Protein AF-A0A151RAU3-F1 (afdb_monomer_lite)

Structure (mmCIF, N/CA/C/O backbone):
data_AF-A0A151RAU3-F1
#
_entry.id   AF-A0A151RAU3-F1
#
loop_
_atom_site.group_PDB
_atom_site.id
_atom_site.type_symbol
_atom_site.label_atom_id
_atom_site.label_alt_id
_atom_site.label_comp_id
_atom_site.label_asym_id
_atom_site.label_entity_id
_atom_site.label_seq_id
_atom_site.pdbx_PDB_ins_code
_atom_site.Cartn_x
_atom_site.Cartn_y
_atom_site.Cartn_z
_atom_site.occupancy
_atom_site.B_iso_or_equiv
_atom_site.auth_seq_id
_atom_site.auth_comp_id
_atom_site.auth_asym_id
_atom_site.auth_atom_id
_atom_site.pdbx_PDB_model_num
ATOM 1 N N . MET A 1 1 ? 4.163 21.011 -23.698 1.00 38.53 1 MET A N 1
ATOM 2 C CA . MET A 1 1 ? 3.247 21.048 -22.546 1.00 38.53 1 MET A CA 1
ATOM 3 C C . MET A 1 1 ? 3.020 19.602 -22.131 1.00 38.53 1 MET A C 1
ATOM 5 O O . MET A 1 1 ? 2.229 18.917 -22.757 1.00 38.53 1 MET A O 1
ATOM 9 N N . LYS A 1 2 ? 3.881 19.061 -21.258 1.00 40.88 2 LYS A N 1
ATOM 10 C CA . LYS A 1 2 ? 3.666 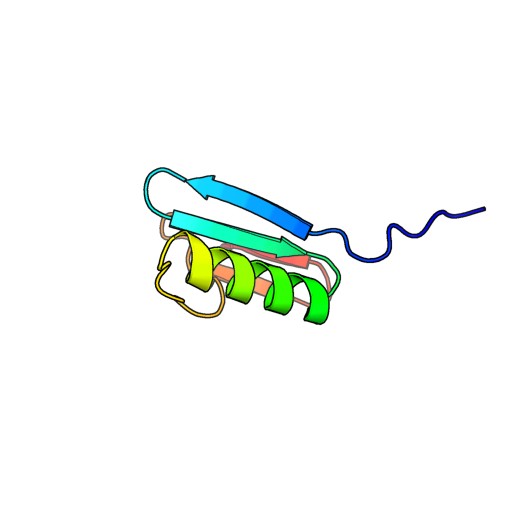17.739 -20.659 1.00 40.88 2 LYS A CA 1
ATOM 11 C C . LYS A 1 2 ? 3.007 18.045 -19.330 1.00 40.88 2 LYS A C 1
ATOM 13 O O . LYS A 1 2 ? 3.702 18.474 -18.414 1.00 40.88 2 LYS A O 1
ATOM 18 N N . ASP A 1 3 ? 1.691 17.925 -19.272 1.00 51.12 3 ASP A N 1
ATOM 19 C CA . ASP A 1 3 ? 0.962 17.923 -18.013 1.00 51.12 3 ASP A CA 1
ATOM 20 C C . ASP A 1 3 ? 1.394 16.663 -17.264 1.00 51.12 3 ASP A C 1
ATOM 22 O O . ASP A 1 3 ? 0.822 15.584 -17.396 1.00 51.12 3 ASP A O 1
ATOM 26 N N . THR A 1 4 ? 2.525 16.773 -16.567 1.00 53.44 4 THR A N 1
ATOM 27 C CA . THR A 1 4 ? 2.943 15.822 -15.553 1.00 53.44 4 THR A CA 1
ATOM 28 C C . THR A 1 4 ? 1.794 15.787 -14.565 1.00 53.44 4 THR A C 1
ATOM 30 O O . THR A 1 4 ? 1.616 16.744 -13.815 1.00 53.44 4 THR A O 1
ATOM 33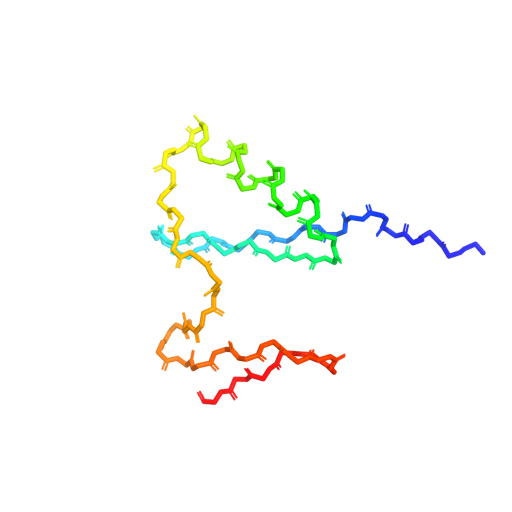 N N . LEU A 1 5 ? 0.986 14.729 -14.619 1.00 56.88 5 LEU A N 1
ATOM 34 C CA . LEU A 1 5 ? 0.020 14.393 -13.582 1.00 56.88 5 LEU A CA 1
ATOM 35 C C . LEU A 1 5 ? 0.811 14.325 -12.270 1.00 56.88 5 LEU A C 1
ATOM 37 O O . LEU A 1 5 ? 1.461 13.324 -11.971 1.00 56.88 5 LEU A O 1
ATOM 41 N N . LYS A 1 6 ? 0.878 15.450 -11.554 1.00 59.06 6 LYS A N 1
ATOM 42 C CA . LYS A 1 6 ? 1.429 15.523 -10.206 1.00 59.06 6 LYS A CA 1
ATOM 43 C C . LYS A 1 6 ? 0.515 14.647 -9.359 1.00 59.06 6 LYS A C 1
ATOM 45 O O . LYS A 1 6 ? -0.666 14.951 -9.268 1.00 59.06 6 LYS A O 1
ATOM 50 N N . GLY A 1 7 ? 1.064 13.552 -8.841 1.00 69.00 7 GLY A N 1
ATOM 51 C CA . GLY A 1 7 ? 0.340 12.617 -7.983 1.00 69.00 7 GLY A CA 1
ATOM 52 C C . GLY A 1 7 ? -0.671 11.749 -8.732 1.00 69.00 7 GLY A C 1
ATOM 53 O O . GLY A 1 7 ? -1.875 11.933 -8.606 1.00 69.00 7 GLY A O 1
ATOM 54 N N . LEU A 1 8 ? -0.213 10.760 -9.510 1.00 75.19 8 LEU A N 1
ATOM 55 C CA . LEU A 1 8 ? -1.110 9.663 -9.879 1.00 75.19 8 LEU A CA 1
ATOM 56 C C . LEU A 1 8 ? -1.203 8.714 -8.683 1.00 75.19 8 LEU A C 1
ATOM 58 O O . LEU A 1 8 ? -0.215 8.053 -8.354 1.00 75.19 8 LEU A O 1
ATOM 62 N N . VAL A 1 9 ? -2.385 8.620 -8.079 1.00 81.38 9 VAL A N 1
ATOM 63 C CA . VAL A 1 9 ? -2.731 7.580 -7.105 1.00 81.38 9 VAL A CA 1
ATOM 64 C C . VAL A 1 9 ? -3.757 6.638 -7.729 1.00 81.38 9 VAL A C 1
ATOM 66 O O . VAL A 1 9 ? -4.752 7.062 -8.310 1.00 81.38 9 VAL A O 1
ATOM 69 N N . VAL A 1 10 ? -3.496 5.342 -7.620 1.00 82.25 10 VAL A N 1
ATOM 70 C CA . VAL A 1 10 ? -4.339 4.249 -8.093 1.00 82.25 10 VAL A CA 1
ATOM 71 C C . VAL A 1 10 ? -4.753 3.429 -6.883 1.00 82.25 10 VAL A C 1
ATOM 73 O O . VAL A 1 10 ? -3.910 3.009 -6.092 1.00 82.25 10 VAL A O 1
ATOM 76 N N . ILE A 1 11 ? -6.053 3.187 -6.756 1.00 83.69 11 ILE A N 1
ATOM 77 C CA . ILE A 1 11 ? -6.619 2.333 -5.716 1.00 83.69 11 ILE A CA 1
ATOM 78 C C . ILE A 1 11 ? -7.289 1.152 -6.411 1.00 83.69 11 ILE A C 1
ATOM 80 O O . ILE A 1 11 ? -8.154 1.334 -7.267 1.00 83.69 11 ILE A O 1
ATOM 84 N N . LEU A 1 12 ? -6.870 -0.053 -6.050 1.00 82.38 12 LEU A N 1
ATOM 85 C CA . LEU A 1 12 ? -7.434 -1.317 -6.501 1.00 82.38 12 LEU A CA 1
ATOM 86 C C . LEU A 1 12 ? -8.173 -1.955 -5.330 1.00 82.38 12 LEU A C 1
ATOM 88 O O . LEU A 1 12 ? -7.596 -2.142 -4.262 1.00 82.38 12 LEU A O 1
ATOM 92 N N . ASN A 1 13 ? -9.445 -2.280 -5.539 1.00 83.69 13 ASN A N 1
ATOM 93 C CA . ASN A 1 13 ? -10.257 -2.987 -4.559 1.00 83.69 13 ASN A CA 1
ATOM 94 C C . ASN A 1 13 ? -10.348 -4.468 -4.932 1.00 83.69 13 ASN A C 1
ATOM 96 O O . ASN A 1 13 ? -10.745 -4.789 -6.055 1.00 83.69 13 ASN A O 1
ATOM 100 N N . TYR A 1 14 ? -10.009 -5.352 -3.999 1.00 79.12 14 TYR A N 1
ATOM 101 C CA . TYR A 1 14 ? -10.111 -6.796 -4.154 1.00 79.12 14 TYR A CA 1
ATOM 102 C C . TYR A 1 14 ? -10.822 -7.409 -2.945 1.00 79.12 14 TYR A C 1
ATOM 104 O O . TYR A 1 14 ? -10.183 -7.759 -1.964 1.00 79.12 14 TYR A O 1
ATOM 112 N N . VAL A 1 15 ? -12.146 -7.565 -3.049 1.00 80.50 15 VAL A N 1
ATOM 113 C CA . VAL A 1 15 ? -13.049 -8.130 -2.022 1.00 80.50 15 VAL A CA 1
ATOM 114 C C . VAL A 1 15 ? -12.877 -7.481 -0.639 1.00 80.50 15 VAL A C 1
ATOM 116 O O . VAL A 1 15 ? -13.627 -6.556 -0.336 1.00 80.50 15 VAL A O 1
ATOM 119 N N . ASP A 1 16 ? -11.904 -7.942 0.152 1.00 79.50 16 ASP A N 1
ATOM 120 C CA . ASP A 1 16 ? -11.588 -7.482 1.510 1.00 79.50 16 ASP A CA 1
ATOM 121 C C . ASP A 1 16 ? -10.301 -6.632 1.591 1.00 79.50 16 ASP A C 1
ATOM 123 O O . ASP A 1 16 ? -10.079 -5.943 2.587 1.00 79.50 16 ASP A O 1
ATOM 127 N N . ASP A 1 17 ? -9.467 -6.635 0.545 1.00 79.75 17 ASP A N 1
ATOM 128 C CA . ASP A 1 17 ? -8.173 -5.952 0.509 1.00 79.75 17 ASP A CA 1
ATOM 129 C C . ASP A 1 17 ? -8.191 -4.731 -0.424 1.00 79.75 17 ASP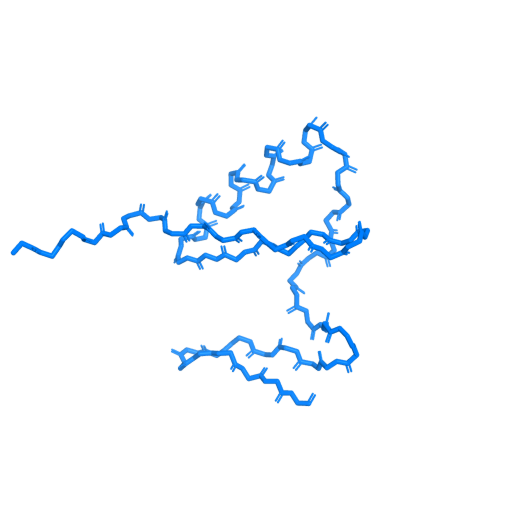 A C 1
ATOM 131 O O . ASP A 1 17 ? -8.588 -4.800 -1.592 1.00 79.75 17 ASP A O 1
ATOM 135 N N . LEU A 1 18 ? -7.677 -3.603 0.073 1.00 81.56 18 LEU A N 1
ATOM 136 C CA . LEU A 1 18 ? -7.435 -2.395 -0.715 1.00 81.56 18 LEU A CA 1
ATOM 137 C C . LEU A 1 18 ? -5.941 -2.231 -0.987 1.00 81.56 18 LEU A C 1
ATOM 139 O O . LEU A 1 18 ? -5.130 -2.106 -0.070 1.00 81.56 18 LEU A O 1
ATOM 143 N N . ILE A 1 19 ? -5.583 -2.160 -2.265 1.00 82.38 19 ILE A N 1
ATOM 144 C CA . ILE A 1 19 ? -4.214 -1.930 -2.717 1.00 82.38 19 ILE A CA 1
ATOM 145 C C . ILE A 1 19 ? -4.106 -0.492 -3.194 1.00 82.38 19 ILE A C 1
ATOM 147 O O . ILE A 1 19 ? -4.756 -0.092 -4.159 1.00 82.38 19 ILE A O 1
ATOM 151 N N . VAL A 1 20 ? -3.245 0.281 -2.540 1.00 82.56 20 VAL A N 1
ATOM 152 C CA . VAL A 1 20 ? -2.964 1.668 -2.917 1.00 82.56 20 VAL A CA 1
ATOM 153 C C . VAL A 1 20 ? -1.578 1.739 -3.549 1.00 82.56 20 VAL A C 1
ATOM 155 O O . VAL A 1 20 ? -0.582 1.322 -2.959 1.00 82.56 20 VAL A O 1
ATOM 158 N N . GLY A 1 21 ? -1.509 2.274 -4.763 1.00 82.88 21 GLY A N 1
ATOM 159 C CA . GLY A 1 21 ? -0.275 2.507 -5.502 1.00 82.88 21 GLY A CA 1
ATOM 160 C C . GLY A 1 21 ? -0.251 3.907 -6.099 1.00 82.88 21 GLY A C 1
ATOM 161 O O . GLY A 1 21 ? -1.272 4.571 -6.208 1.00 82.88 21 GLY A O 1
ATOM 162 N N . GLY A 1 22 ? 0.919 4.378 -6.505 1.00 81.88 22 GLY A N 1
ATOM 163 C CA . GLY A 1 22 ? 1.030 5.695 -7.118 1.00 81.88 22 GLY A CA 1
ATOM 164 C C . GLY A 1 22 ? 2.459 6.096 -7.436 1.00 81.88 22 GLY A C 1
ATOM 165 O O . GLY A 1 22 ? 3.408 5.347 -7.159 1.00 81.88 22 GLY A O 1
ATOM 166 N N . THR A 1 23 ? 2.596 7.267 -8.049 1.00 79.88 23 THR A N 1
ATOM 167 C CA . THR A 1 23 ? 3.886 7.860 -8.426 1.00 79.88 23 THR A CA 1
ATOM 168 C C . THR A 1 23 ? 4.497 8.705 -7.317 1.00 79.88 23 THR A C 1
ATOM 170 O O . THR A 1 23 ? 5.717 8.830 -7.272 1.00 79.88 23 THR A O 1
ATOM 173 N N . ASP A 1 24 ? 3.667 9.269 -6.438 1.00 82.31 24 ASP A N 1
ATOM 174 C CA . ASP A 1 24 ? 4.090 10.128 -5.335 1.00 82.31 24 ASP A CA 1
ATOM 175 C C . ASP A 1 24 ? 3.829 9.439 -3.991 1.00 82.31 24 ASP A C 1
ATOM 177 O O . ASP A 1 24 ? 2.699 9.068 -3.674 1.00 82.31 24 ASP A O 1
ATOM 181 N N . SER A 1 25 ? 4.887 9.234 -3.209 1.00 77.62 25 SER A N 1
ATOM 182 C CA . SER A 1 25 ? 4.801 8.611 -1.890 1.00 77.62 25 SER A CA 1
ATOM 183 C C . SER A 1 25 ? 4.074 9.472 -0.858 1.00 77.62 25 SER A C 1
ATOM 185 O O . SER A 1 25 ? 3.449 8.905 0.036 1.00 77.62 25 SER A O 1
ATOM 187 N N . GLU A 1 26 ? 4.135 10.803 -0.964 1.00 83.12 26 GLU A N 1
ATOM 188 C CA . GLU A 1 26 ? 3.442 11.698 -0.028 1.00 83.12 26 GLU A CA 1
ATOM 189 C C . GLU A 1 26 ? 1.928 11.635 -0.238 1.00 83.12 26 GLU A C 1
ATOM 191 O O . GLU A 1 26 ? 1.174 11.498 0.727 1.00 83.12 26 GLU A O 1
ATOM 196 N N . GLU A 1 27 ? 1.474 11.625 -1.493 1.00 82.31 27 GLU A N 1
ATOM 197 C CA . GLU A 1 27 ? 0.047 11.468 -1.789 1.00 82.31 27 GLU A CA 1
ATOM 198 C C . GLU A 1 27 ? -0.478 10.083 -1.407 1.00 82.31 27 GLU A C 1
ATOM 200 O O . GLU A 1 27 ? -1.560 9.976 -0.828 1.00 82.31 27 GLU A O 1
ATOM 205 N N . ILE A 1 28 ? 0.296 9.017 -1.653 1.00 83.25 28 ILE A N 1
ATOM 206 C CA . ILE A 1 28 ? -0.067 7.665 -1.199 1.00 83.25 28 ILE A CA 1
ATOM 207 C C . ILE A 1 28 ? -0.222 7.641 0.325 1.00 83.25 28 ILE A C 1
ATOM 209 O O . ILE A 1 28 ? -1.181 7.056 0.827 1.00 83.25 28 ILE A O 1
ATOM 213 N N . ALA A 1 29 ? 0.687 8.283 1.067 1.00 83.25 29 ALA A N 1
ATOM 214 C CA . ALA A 1 29 ? 0.597 8.365 2.522 1.00 83.25 29 ALA A CA 1
ATOM 215 C C . ALA A 1 29 ? -0.652 9.141 2.972 1.00 83.25 29 ALA A C 1
ATOM 217 O O . ALA A 1 29 ? -1.366 8.679 3.862 1.00 83.25 29 ALA A O 1
ATOM 218 N N . GLY A 1 30 ? -0.967 10.266 2.324 1.00 86.56 30 GLY A N 1
ATOM 219 C CA . GLY A 1 30 ? -2.181 11.038 2.601 1.00 86.56 30 GLY A CA 1
ATOM 220 C C . GLY A 1 30 ? -3.464 10.238 2.353 1.00 86.56 30 GLY A C 1
ATOM 221 O O . GLY A 1 30 ? -4.358 10.211 3.198 1.00 86.56 30 GLY A O 1
ATOM 222 N N . VAL A 1 31 ? -3.533 9.516 1.232 1.00 84.50 31 VAL A N 1
ATOM 223 C CA . VAL A 1 31 ? -4.673 8.655 0.878 1.00 84.50 31 VAL A CA 1
ATOM 224 C C . VAL A 1 31 ? -4.813 7.489 1.853 1.00 84.50 31 VAL A C 1
ATOM 226 O O . VAL A 1 31 ? -5.924 7.150 2.257 1.00 84.50 31 VAL A O 1
ATOM 229 N N . LYS A 1 32 ? -3.693 6.907 2.281 1.00 83.56 32 LYS A N 1
ATOM 230 C CA . LYS A 1 32 ? -3.665 5.837 3.279 1.00 83.56 32 LYS A CA 1
ATOM 231 C C . LYS A 1 32 ? -4.221 6.303 4.626 1.00 83.56 32 LYS A C 1
ATOM 233 O O . LYS A 1 32 ? -5.068 5.616 5.184 1.00 83.56 32 LYS A O 1
ATOM 238 N N . ILE A 1 33 ? -3.824 7.489 5.096 1.00 86.12 33 ILE A N 1
ATOM 239 C CA . ILE A 1 33 ? -4.366 8.103 6.323 1.00 86.12 33 ILE A CA 1
ATOM 240 C C . ILE A 1 33 ? -5.864 8.383 6.173 1.00 86.12 33 ILE A C 1
ATOM 242 O O . ILE A 1 33 ? -6.645 8.107 7.079 1.00 86.12 33 ILE A O 1
ATOM 246 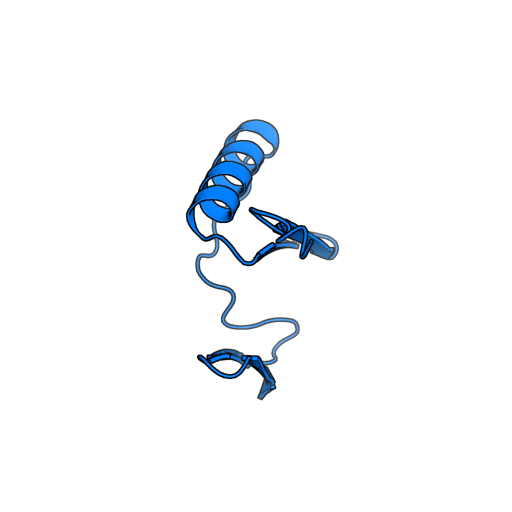N N . PHE A 1 34 ? -6.284 8.913 5.024 1.00 86.44 34 PHE A N 1
ATOM 247 C CA . PHE A 1 34 ? -7.694 9.194 4.765 1.00 86.44 34 PHE A CA 1
ATOM 248 C C . PHE A 1 34 ? -8.557 7.924 4.805 1.00 86.44 34 PHE A C 1
ATOM 250 O O . PHE A 1 34 ? -9.638 7.920 5.395 1.00 86.44 34 PHE A O 1
ATOM 257 N N . LEU A 1 35 ? -8.078 6.838 4.194 1.00 83.94 35 LEU A N 1
ATOM 258 C CA . LEU A 1 35 ? -8.758 5.547 4.210 1.00 83.94 35 LEU A CA 1
ATOM 259 C C . LEU A 1 35 ? -8.778 4.938 5.615 1.00 83.94 35 LEU A C 1
ATOM 261 O O . LEU A 1 35 ? -9.819 4.430 6.023 1.00 83.94 35 LEU A O 1
ATOM 265 N N . ASP A 1 36 ? -7.677 5.027 6.363 1.00 84.56 36 ASP A N 1
ATOM 266 C CA . ASP A 1 36 ? -7.600 4.566 7.754 1.00 84.56 36 ASP A CA 1
ATOM 267 C C . ASP A 1 36 ? -8.636 5.284 8.632 1.00 84.56 36 ASP A C 1
ATOM 269 O O . ASP A 1 36 ? -9.437 4.650 9.314 1.00 84.56 36 ASP A O 1
ATOM 2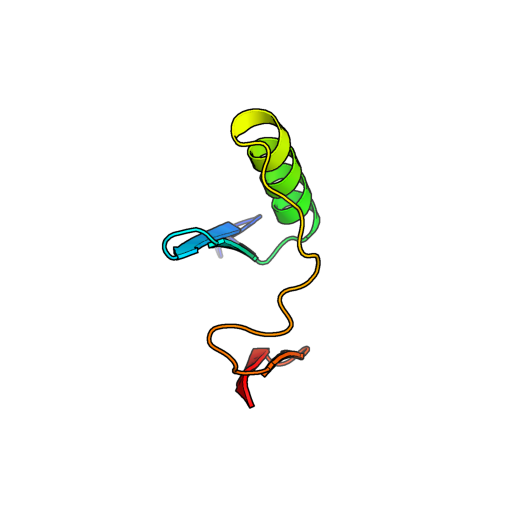73 N N . GLN A 1 37 ? -8.748 6.607 8.504 1.00 86.38 37 GLN A N 1
ATOM 274 C CA . GLN A 1 37 ? -9.733 7.392 9.251 1.00 86.38 37 GLN A CA 1
ATOM 275 C C . GLN A 1 37 ? -11.187 7.077 8.877 1.00 86.38 37 GLN A C 1
ATOM 277 O O . GLN A 1 37 ? -12.063 7.108 9.741 1.00 86.38 37 GLN A O 1
ATOM 282 N N . LYS A 1 38 ? -11.473 6.816 7.595 1.00 84.62 38 LYS A N 1
ATOM 283 C CA . LYS A 1 38 ? -12.848 6.584 7.122 1.00 84.62 38 LYS A CA 1
ATOM 284 C C . LYS A 1 38 ? -13.324 5.145 7.249 1.00 84.62 38 LYS A C 1
ATOM 286 O O . LYS A 1 38 ? -14.508 4.932 7.496 1.00 84.62 38 LYS A O 1
ATOM 291 N N . PHE A 1 39 ? -12.439 4.187 7.017 1.00 77.69 39 PHE A N 1
ATOM 292 C CA . PHE A 1 39 ? -12.781 2.774 6.879 1.00 77.69 39 PHE A CA 1
ATOM 293 C C . PHE A 1 39 ? -12.091 1.891 7.922 1.00 77.69 39 PHE A C 1
ATOM 295 O O . PHE A 1 39 ? -12.364 0.695 7.943 1.00 77.69 39 PHE A O 1
ATOM 302 N N . ASN A 1 40 ? -11.251 2.462 8.800 1.00 76.31 40 ASN A N 1
ATOM 303 C CA . ASN A 1 40 ? -10.476 1.729 9.807 1.00 76.31 40 ASN A CA 1
ATOM 304 C C . ASN A 1 40 ? -9.710 0.559 9.168 1.00 76.31 40 ASN A C 1
ATOM 306 O O . ASN A 1 40 ? -9.778 -0.589 9.611 1.00 76.31 40 ASN A O 1
ATOM 310 N N . ILE A 1 41 ? -9.066 0.846 8.031 1.00 76.56 41 ILE A N 1
ATOM 311 C CA . ILE A 1 41 ? -8.316 -0.160 7.286 1.00 76.56 41 ILE A CA 1
ATOM 312 C C . ILE A 1 41 ? -7.038 -0.503 8.036 1.00 76.56 41 ILE A C 1
ATOM 314 O O . ILE A 1 41 ? -6.255 0.358 8.422 1.00 76.56 41 ILE A O 1
ATOM 318 N N . LYS A 1 42 ? -6.781 -1.795 8.195 1.00 74.81 42 LYS A N 1
ATOM 319 C CA . LYS A 1 42 ? -5.525 -2.235 8.781 1.00 74.81 42 LYS A CA 1
ATOM 320 C C . LYS A 1 42 ? -4.406 -2.039 7.769 1.00 74.81 42 LYS A C 1
ATOM 322 O O . LYS A 1 42 ? -4.431 -2.627 6.691 1.00 74.81 42 LYS A O 1
ATOM 327 N N . ASP A 1 43 ? -3.402 -1.251 8.130 1.00 74.38 43 ASP A N 1
ATOM 328 C CA . ASP A 1 43 ? -2.195 -1.166 7.323 1.00 74.38 43 ASP A CA 1
ATOM 329 C C . ASP A 1 43 ? -1.416 -2.488 7.368 1.00 74.38 43 ASP A C 1
ATOM 331 O O . ASP A 1 43 ? -0.882 -2.875 8.409 1.00 74.38 43 ASP A O 1
ATOM 335 N N . LEU A 1 44 ? -1.340 -3.172 6.226 1.00 72.62 44 LEU A N 1
ATOM 336 C CA . LEU A 1 44 ? -0.528 -4.379 6.050 1.00 72.62 44 LEU A CA 1
ATOM 337 C C . LEU A 1 44 ? 0.927 -4.071 5.650 1.00 72.62 44 LEU A C 1
ATOM 339 O O . LEU A 1 44 ? 1.736 -4.988 5.517 1.00 72.62 44 LEU A O 1
ATOM 343 N N . GLY A 1 45 ? 1.284 -2.795 5.487 1.00 74.31 45 GLY A N 1
ATOM 344 C CA . GLY A 1 45 ? 2.613 -2.357 5.074 1.00 74.31 45 GLY A CA 1
ATOM 345 C C . GLY A 1 45 ? 2.793 -2.373 3.556 1.00 74.31 45 GLY A C 1
ATOM 346 O O . GLY A 1 45 ? 1.856 -2.157 2.787 1.00 74.31 45 GLY A O 1
ATOM 347 N N . ASN A 1 46 ? 4.029 -2.569 3.098 1.00 69.56 46 ASN A N 1
ATOM 348 C CA . ASN A 1 46 ? 4.320 -2.642 1.669 1.00 69.56 46 ASN A CA 1
ATOM 349 C C . ASN A 1 46 ? 3.774 -3.943 1.069 1.00 69.56 46 ASN A C 1
ATOM 351 O O . ASN A 1 46 ? 4.091 -5.029 1.556 1.00 69.56 46 ASN A O 1
ATOM 355 N N . LEU A 1 47 ? 3.022 -3.822 -0.033 1.00 69.12 47 LEU A N 1
ATOM 356 C CA . LEU A 1 47 ? 2.547 -4.959 -0.820 1.00 69.12 47 LEU A CA 1
ATOM 357 C C . LEU A 1 47 ? 3.745 -5.825 -1.236 1.00 69.12 47 LEU A C 1
ATOM 359 O O . LEU A 1 47 ? 4.514 -5.439 -2.114 1.00 69.12 47 LEU A O 1
ATOM 363 N N . SER A 1 48 ? 3.901 -6.961 -0.561 1.00 64.50 48 SER A N 1
ATOM 364 C CA . SER A 1 48 ? 4.988 -7.917 -0.794 1.00 64.50 48 SER A CA 1
ATOM 365 C C . SER A 1 48 ? 4.466 -9.195 -1.443 1.00 64.50 48 SER A C 1
ATOM 367 O O . SER A 1 48 ? 5.194 -9.835 -2.185 1.00 64.50 48 SER A O 1
ATOM 369 N N . PHE A 1 49 ? 3.190 -9.530 -1.228 1.00 63.16 49 PHE A N 1
ATOM 370 C CA . PHE A 1 49 ? 2.519 -10.659 -1.862 1.00 63.16 49 PHE A CA 1
ATOM 371 C C . PHE A 1 49 ? 1.106 -10.254 -2.289 1.00 63.16 49 PHE A C 1
ATOM 373 O O . PHE A 1 49 ? 0.376 -9.652 -1.503 1.00 63.16 49 PHE A O 1
ATOM 380 N N . PHE A 1 50 ? 0.711 -10.589 -3.517 1.00 68.00 50 PHE A N 1
ATOM 381 C CA . PHE A 1 50 ? -0.660 -10.437 -4.009 1.00 68.00 50 PHE A CA 1
ATOM 382 C C . PHE A 1 50 ? -1.083 -11.722 -4.724 1.00 68.00 50 PHE A C 1
ATOM 384 O O . PHE A 1 50 ? -0.363 -12.203 -5.593 1.00 68.00 50 PHE A O 1
ATOM 391 N N . LEU A 1 51 ? -2.219 -12.316 -4.335 1.00 68.69 51 LEU A N 1
ATOM 392 C CA . LEU A 1 51 ? -2.675 -13.628 -4.838 1.00 68.69 51 LEU A CA 1
ATOM 393 C C . LEU A 1 51 ? -1.675 -14.792 -4.623 1.00 68.69 51 LEU A C 1
ATOM 395 O O . LEU A 1 51 ? -1.741 -15.809 -5.308 1.00 68.69 51 LEU A O 1
ATOM 399 N N . GLY A 1 52 ? -0.748 -14.655 -3.669 1.00 67.88 52 GLY A N 1
ATOM 400 C CA . GLY A 1 52 ? 0.332 -15.624 -3.448 1.00 67.88 52 GLY A CA 1
ATOM 401 C C . GLY A 1 52 ? 1.551 -15.443 -4.361 1.00 67.88 52 GLY A C 1
ATOM 402 O O . GLY A 1 52 ? 2.478 -16.240 -4.269 1.00 67.88 52 GLY A O 1
ATOM 403 N N . LEU A 1 53 ? 1.573 -14.397 -5.196 1.00 72.81 53 LEU A N 1
ATOM 404 C CA . LEU A 1 53 ? 2.725 -14.001 -6.010 1.00 72.81 53 LEU A CA 1
ATOM 405 C C . LEU A 1 53 ? 3.524 -12.926 -5.281 1.00 72.81 53 LEU A C 1
ATOM 407 O O . LEU A 1 53 ? 2.938 -11.954 -4.792 1.00 72.81 53 LEU A O 1
ATOM 411 N N . GLU A 1 54 ? 4.844 -13.085 -5.213 1.00 75.75 54 GLU A N 1
ATOM 412 C CA . GLU A 1 54 ? 5.710 -12.079 -4.597 1.00 75.75 54 GLU A CA 1
ATOM 413 C C . GLU A 1 54 ? 5.802 -10.862 -5.519 1.00 75.75 54 GLU A C 1
ATOM 415 O O . GLU A 1 54 ? 6.132 -10.985 -6.698 1.00 75.75 54 GLU A O 1
ATOM 420 N N . VAL A 1 55 ? 5.508 -9.677 -4.988 1.00 71.75 55 VAL A N 1
ATOM 421 C CA . VAL A 1 55 ? 5.553 -8.422 -5.737 1.00 71.75 55 VAL A CA 1
ATOM 422 C C . VAL A 1 55 ? 6.773 -7.626 -5.292 1.00 71.75 55 VAL A C 1
ATOM 424 O O . VAL A 1 55 ? 6.779 -7.001 -4.233 1.00 71.75 55 VAL A O 1
ATOM 427 N N . THR A 1 56 ? 7.810 -7.585 -6.129 1.00 70.00 56 THR A N 1
ATOM 428 C CA . THR A 1 56 ? 8.998 -6.761 -5.881 1.00 70.00 56 THR A CA 1
ATOM 429 C C . THR A 1 56 ? 8.946 -5.484 -6.712 1.00 70.00 56 THR A C 1
ATOM 431 O O . THR A 1 56 ? 8.994 -5.500 -7.946 1.00 70.00 56 THR A O 1
ATOM 434 N N . ARG A 1 57 ? 8.915 -4.331 -6.038 1.00 68.19 57 ARG A N 1
ATOM 435 C CA . ARG A 1 57 ? 9.000 -3.023 -6.698 1.00 68.19 57 ARG A CA 1
ATOM 436 C C . ARG A 1 57 ? 10.470 -2.674 -6.952 1.00 68.19 57 ARG A C 1
ATOM 438 O O . ARG A 1 57 ? 11.234 -2.451 -6.018 1.00 68.19 57 ARG A O 1
ATOM 445 N N . THR A 1 58 ? 10.878 -2.618 -8.216 1.00 71.06 58 THR A N 1
ATOM 446 C CA . THR A 1 58 ? 12.235 -2.226 -8.627 1.00 71.06 58 THR A CA 1
ATOM 447 C C . THR A 1 58 ? 12.227 -0.852 -9.295 1.00 71.06 58 THR A C 1
ATOM 449 O O . THR A 1 58 ? 11.196 -0.373 -9.763 1.00 71.06 58 THR A O 1
ATOM 452 N N . LYS A 1 59 ? 13.397 -0.208 -9.417 1.00 65.06 59 LYS A N 1
ATOM 453 C CA . LYS A 1 59 ? 13.529 1.075 -10.141 1.00 65.06 59 LYS A CA 1
ATOM 454 C C . LYS A 1 59 ? 13.101 0.998 -11.616 1.00 65.06 59 LYS A C 1
ATOM 456 O O . LYS A 1 59 ? 12.883 2.035 -12.229 1.00 65.06 59 LYS A O 1
ATOM 461 N N . LYS A 1 60 ? 13.008 -0.209 -12.190 1.00 67.88 60 LYS A N 1
ATOM 462 C CA . LYS A 1 60 ? 12.555 -0.442 -13.569 1.00 67.88 60 LYS A CA 1
ATOM 463 C C . LYS A 1 60 ? 11.055 -0.740 -13.682 1.00 67.88 60 LYS A C 1
ATOM 465 O O . LYS A 1 60 ? 10.543 -0.703 -14.794 1.00 67.88 60 LYS A O 1
ATOM 470 N N . GLY A 1 61 ? 10.359 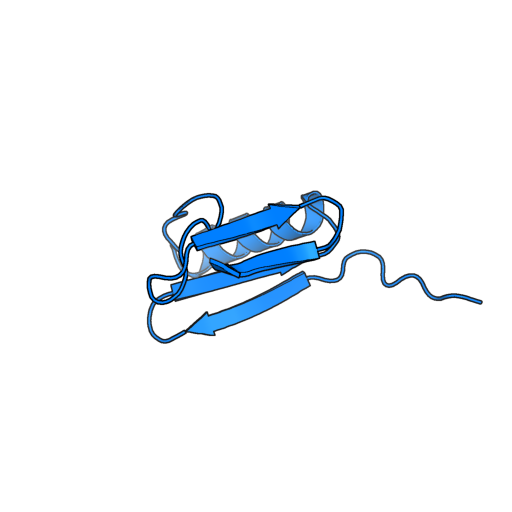-1.026 -12.581 1.00 70.56 61 GLY A N 1
ATOM 471 C CA . GLY A 1 61 ? 8.947 -1.405 -12.608 1.00 70.56 61 GLY A CA 1
ATOM 472 C C . GLY A 1 61 ? 8.572 -2.401 -11.514 1.00 70.56 61 GLY A C 1
ATOM 473 O O . GLY A 1 61 ? 9.213 -2.473 -10.467 1.00 70.56 61 GLY A O 1
ATOM 474 N N . ILE A 1 62 ? 7.516 -3.167 -11.760 1.00 71.88 62 ILE A N 1
ATOM 475 C CA . ILE A 1 62 ? 6.983 -4.169 -10.835 1.00 71.88 62 ILE A CA 1
ATOM 476 C C . ILE A 1 62 ? 7.371 -5.549 -11.370 1.00 71.88 62 ILE A C 1
ATOM 478 O O . ILE A 1 62 ? 7.062 -5.855 -12.518 1.00 71.88 62 ILE A O 1
ATOM 482 N N . ASN A 1 63 ? 8.052 -6.356 -10.556 1.00 70.00 63 ASN A N 1
ATOM 483 C CA . ASN A 1 63 ? 8.309 -7.766 -10.844 1.00 70.00 63 ASN A CA 1
ATOM 484 C C . ASN A 1 63 ? 7.340 -8.623 -10.026 1.00 70.00 63 ASN A C 1
ATOM 486 O O . ASN A 1 63 ? 7.184 -8.377 -8.830 1.00 70.00 63 ASN A O 1
ATOM 490 N N . LEU A 1 64 ? 6.712 -9.603 -10.677 1.00 70.12 64 LEU A N 1
ATOM 491 C CA . LEU A 1 64 ? 5.989 -10.690 -10.020 1.00 70.12 64 LEU A CA 1
ATOM 492 C C . LEU A 1 64 ? 6.810 -11.973 -10.181 1.00 70.12 64 LEU A C 1
ATOM 494 O O . LEU A 1 64 ? 7.258 -12.252 -11.297 1.00 70.12 64 LEU A O 1
ATOM 498 N N . CYS A 1 65 ? 7.003 -12.710 -9.089 1.00 60.34 65 CYS A N 1
ATOM 499 C CA . CYS A 1 65 ? 7.621 -14.039 -9.076 1.00 60.34 65 CYS A CA 1
ATOM 500 C C . CYS A 1 65 ? 6.576 -15.126 -8.819 1.00 60.34 65 CYS A C 1
ATOM 502 O O . CYS A 1 65 ? 5.665 -14.881 -7.992 1.00 60.34 65 CYS A O 1
#

Organism: Cajanus cajan (NCBI:txid3821)

Radius of gyration: 13.25 Å; chains: 1; bounding box: 27×37×32 Å

Sequence (65 aa):
MKDTLKGLVVILNYVDDLIVGGTDSEEIAGVKIFLDQKFNIKDLGNLSFFLGLEVTRTKKGINLC

Secondary structure (DSSP, 8-state):
-----S--EEEEEETTEEEEEES-HHHHHHHHHHHHHHH------S--EETTEEEEEETTEEEE-

pLDDT: mean 74.29, std 10.43, range [38.53, 86.56]

InterPro domains:
  IPR013103 Reverse transcriptase, RNA-dependent DNA polymerase [PF07727] (8-65)

Foldseek 3Di:
DPPPPPKDWDWDDDPLDIDIDIDDPVVSVVVVVVCCVPPVDDDPDDCQDDPNWGWDQDPVGIDTD